Protein AF-A0A2D7RN00-F1 (afdb_monomer)

Solvent-accessible surface area (backbone atoms only — not comparable to full-atom values): 4457 Å² total; per-residue (Å²): 106,73,65,59,54,52,51,54,50,57,61,70,72,43,99,61,87,72,58,67,68,58,54,51,52,51,51,48,52,51,48,30,42,52,50,15,53,52,42,47,47,51,56,73,40,23,70,60,30,52,75,29,95,88,42,29,87,36,53,51,46,67,56,80,40,53,62,68,62,47,48,52,53,20,45,75,43,59,113

Radius of gyration: 16.51 Å; Cα contacts (8 Å, |Δi|>4): 59; chains: 1; bounding box: 38×16×44 Å

Structure (mmCIF, N/CA/C/O backbone):
data_AF-A0A2D7RN00-F1
#
_entry.id   AF-A0A2D7RN00-F1
#
loop_
_atom_site.group_PDB
_atom_site.id
_atom_site.type_symbol
_atom_site.label_atom_id
_atom_site.label_alt_id
_atom_site.label_comp_id
_atom_site.label_asym_id
_atom_site.label_entity_id
_atom_site.label_seq_id
_atom_site.pdbx_PDB_ins_code
_atom_site.Cartn_x
_atom_site.Cartn_y
_atom_site.Cartn_z
_atom_site.occupancy
_atom_site.B_iso_or_equiv
_atom_site.auth_seq_id
_atom_site.auth_comp_id
_atom_site.auth_asym_id
_atom_site.auth_atom_id
_atom_site.pdbx_PDB_model_num
ATOM 1 N N . MET A 1 1 ? 10.351 2.458 2.246 1.00 79.75 1 MET A N 1
ATOM 2 C CA . MET A 1 1 ? 11.388 1.434 1.976 1.00 79.75 1 MET A CA 1
ATOM 3 C C . MET A 1 1 ? 11.081 0.598 0.742 1.00 79.75 1 MET A C 1
ATOM 5 O O . MET A 1 1 ? 11.929 0.583 -0.134 1.00 79.75 1 MET A O 1
ATOM 9 N N . MET A 1 2 ? 9.882 0.012 0.603 1.00 90.88 2 MET A N 1
ATOM 10 C CA . MET A 1 2 ? 9.514 -0.828 -0.558 1.00 90.88 2 MET A CA 1
ATOM 11 C C . MET A 1 2 ? 9.795 -0.189 -1.937 1.00 90.88 2 MET A C 1
ATOM 13 O O . MET A 1 2 ? 10.327 -0.844 -2.826 1.00 90.88 2 MET A O 1
ATOM 17 N N . LEU A 1 3 ? 9.502 1.104 -2.114 1.00 91.44 3 LEU A N 1
ATOM 18 C CA . LEU A 1 3 ? 9.782 1.813 -3.370 1.00 91.44 3 LEU A CA 1
ATOM 19 C C . LEU A 1 3 ? 11.283 1.937 -3.658 1.00 91.44 3 LEU A C 1
ATOM 21 O O . LEU A 1 3 ? 11.718 1.701 -4.778 1.00 91.44 3 LEU A O 1
ATOM 25 N N . ILE A 1 4 ? 12.086 2.254 -2.640 1.00 92.94 4 ILE A N 1
ATOM 26 C CA . ILE A 1 4 ? 13.543 2.375 -2.785 1.00 92.94 4 ILE A CA 1
ATOM 27 C C . ILE A 1 4 ? 14.135 1.015 -3.157 1.00 92.94 4 ILE A C 1
ATOM 29 O O . ILE A 1 4 ? 14.930 0.929 -4.088 1.00 92.94 4 ILE A O 1
ATOM 33 N N . THR A 1 5 ? 13.708 -0.057 -2.483 1.00 94.31 5 THR A N 1
ATOM 34 C CA . THR A 1 5 ? 14.181 -1.414 -2.786 1.00 94.31 5 THR A CA 1
ATOM 35 C C . THR A 1 5 ? 13.781 -1.854 -4.192 1.00 94.31 5 THR A C 1
ATOM 37 O O . THR A 1 5 ? 14.593 -2.458 -4.887 1.00 94.31 5 THR A O 1
ATOM 40 N N . ALA A 1 6 ? 12.570 -1.510 -4.644 1.00 91.88 6 ALA A N 1
ATOM 41 C CA . ALA A 1 6 ? 12.114 -1.811 -5.998 1.00 91.88 6 ALA A CA 1
ATOM 42 C C . ALA A 1 6 ? 12.888 -1.023 -7.067 1.00 91.88 6 ALA A C 1
ATOM 44 O O . ALA A 1 6 ? 13.270 -1.590 -8.089 1.00 91.88 6 ALA A O 1
ATOM 45 N N . LEU A 1 7 ? 13.161 0.263 -6.824 1.00 92.94 7 LEU A N 1
ATOM 46 C CA . LEU A 1 7 ? 13.936 1.102 -7.738 1.00 92.94 7 LEU A CA 1
ATOM 47 C C . LEU A 1 7 ? 15.373 0.596 -7.869 1.00 92.94 7 LEU A C 1
ATOM 49 O O . LEU A 1 7 ? 15.842 0.365 -8.978 1.00 92.94 7 LEU A O 1
ATOM 53 N N . VAL A 1 8 ? 16.055 0.389 -6.740 1.00 93.62 8 VAL A N 1
ATOM 54 C CA . VAL A 1 8 ? 17.430 -0.124 -6.728 1.00 93.62 8 VAL A CA 1
ATOM 55 C C . VAL A 1 8 ? 17.481 -1.505 -7.383 1.00 93.62 8 VAL A C 1
ATOM 57 O O . VAL A 1 8 ? 18.310 -1.725 -8.260 1.00 93.62 8 VAL A O 1
ATOM 60 N N . GLY A 1 9 ? 16.550 -2.404 -7.049 1.00 93.00 9 GLY A N 1
ATOM 61 C CA . GLY A 1 9 ? 16.451 -3.720 -7.685 1.00 93.00 9 GLY A CA 1
ATOM 62 C C . GLY A 1 9 ? 16.268 -3.641 -9.204 1.00 93.00 9 GLY A C 1
ATOM 63 O O . GLY A 1 9 ? 16.950 -4.352 -9.936 1.00 93.00 9 GLY A O 1
ATOM 64 N N . SER A 1 10 ? 15.415 -2.734 -9.685 1.00 91.06 10 SER A N 1
ATOM 65 C CA . SER A 1 10 ? 15.202 -2.492 -11.120 1.00 91.06 10 SER A CA 1
ATOM 66 C C . SER A 1 10 ? 16.467 -1.987 -11.824 1.00 91.06 10 SER A C 1
ATOM 68 O O . SER A 1 10 ? 16.827 -2.485 -12.891 1.00 91.06 10 SER A O 1
ATOM 70 N N . LEU A 1 11 ? 17.195 -1.054 -11.201 1.00 91.19 11 LEU A N 1
ATOM 71 C CA . LEU A 1 11 ? 18.449 -0.522 -11.741 1.00 91.19 11 LEU A CA 1
ATOM 72 C C . LEU A 1 11 ? 19.567 -1.574 -11.786 1.00 91.19 11 LEU A C 1
ATOM 74 O O . LEU A 1 11 ? 20.382 -1.546 -12.703 1.00 91.19 11 LEU A O 1
ATOM 78 N N . LEU A 1 12 ? 19.606 -2.508 -10.829 1.00 93.38 12 LEU A N 1
ATOM 79 C CA . LEU A 1 12 ? 20.579 -3.608 -10.835 1.00 93.38 12 LEU A CA 1
ATOM 80 C C . LEU A 1 12 ? 20.208 -4.743 -11.803 1.00 93.38 12 LEU A C 1
ATOM 82 O O . LEU A 1 12 ? 21.088 -5.499 -12.211 1.00 93.38 12 LEU A O 1
ATOM 86 N N . ALA A 1 13 ? 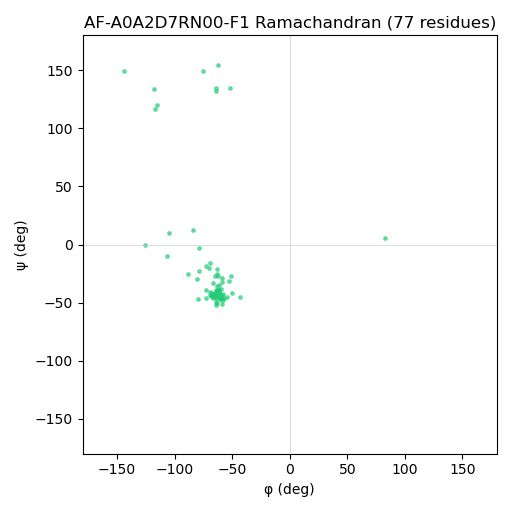18.932 -4.888 -12.167 1.00 91.25 13 ALA A N 1
ATOM 87 C CA . ALA A 1 13 ? 18.451 -6.022 -12.956 1.00 91.25 13 ALA A CA 1
ATOM 88 C C . ALA A 1 13 ? 18.931 -6.018 -14.419 1.00 91.25 13 ALA A C 1
ATOM 90 O O . ALA A 1 13 ? 18.907 -7.060 -15.074 1.00 91.25 13 ALA A O 1
ATOM 91 N N . SER A 1 14 ? 19.355 -4.871 -14.959 1.00 86.12 14 SER A N 1
ATOM 92 C CA . SER A 1 14 ? 19.740 -4.753 -16.369 1.00 86.12 14 SER A CA 1
ATOM 93 C C . SER A 1 14 ? 20.909 -3.789 -16.581 1.00 86.12 14 SER A C 1
ATOM 95 O O . SER A 1 14 ? 21.078 -2.821 -15.849 1.00 86.12 14 SER A O 1
ATOM 97 N N . LYS A 1 15 ? 21.736 -4.050 -17.607 1.00 82.44 15 LYS A N 1
ATOM 98 C CA . LYS A 1 15 ? 22.867 -3.175 -17.984 1.00 82.44 15 LYS A CA 1
ATOM 99 C C . LYS A 1 15 ? 22.428 -1.868 -18.652 1.00 82.44 15 LYS A C 1
ATOM 101 O O . LYS A 1 15 ? 23.216 -0.933 -18.740 1.00 82.44 15 LYS A O 1
ATOM 106 N N . THR A 1 16 ? 21.200 -1.818 -19.155 1.00 87.88 16 THR A N 1
ATOM 107 C CA . THR A 1 16 ? 20.615 -0.674 -19.859 1.00 87.88 16 THR A CA 1
ATOM 108 C C . THR A 1 16 ? 19.417 -0.166 -19.082 1.00 87.88 16 THR A C 1
ATOM 110 O O . THR A 1 16 ? 18.564 -0.964 -18.707 1.00 87.88 16 THR A O 1
ATOM 113 N N . LEU A 1 17 ? 19.314 1.148 -18.884 1.00 87.25 17 LEU A N 1
ATOM 114 C CA . LEU A 1 17 ? 18.174 1.718 -18.173 1.00 87.25 17 LEU A CA 1
ATOM 115 C C . LEU A 1 17 ? 16.876 1.464 -18.944 1.00 87.25 17 LEU A C 1
ATOM 117 O O . LEU A 1 17 ? 16.784 1.730 -20.144 1.00 87.25 17 LEU A O 1
ATOM 121 N N . ALA A 1 18 ? 15.862 0.987 -18.224 1.00 88.25 18 ALA A N 1
ATOM 122 C CA . ALA A 1 18 ? 14.505 0.929 -18.737 1.00 88.25 18 ALA A CA 1
ATOM 123 C C . ALA A 1 18 ? 13.985 2.348 -19.049 1.00 88.25 18 ALA A C 1
ATOM 125 O O . ALA A 1 18 ? 14.429 3.321 -18.427 1.00 88.25 18 ALA A O 1
ATOM 126 N N . PRO A 1 19 ? 13.017 2.486 -19.973 1.00 93.50 19 PRO A N 1
ATOM 127 C CA . PRO A 1 19 ? 12.370 3.763 -20.233 1.00 93.50 19 PRO A CA 1
ATOM 128 C C . PRO A 1 19 ? 11.850 4.392 -18.938 1.00 93.50 19 PRO A C 1
A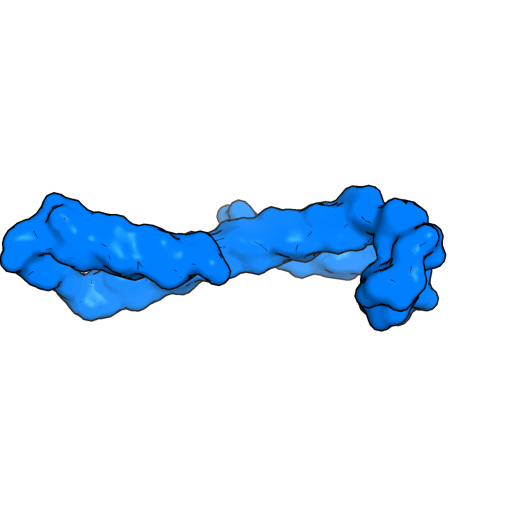TOM 130 O O . PRO A 1 19 ? 11.203 3.724 -18.129 1.00 93.50 19 PRO A O 1
ATOM 133 N N . LEU A 1 20 ? 12.092 5.693 -18.758 1.00 91.62 20 LEU A N 1
ATOM 134 C CA . LEU A 1 20 ? 11.691 6.403 -17.541 1.00 91.62 20 LEU A CA 1
ATOM 135 C C . LEU A 1 20 ? 10.175 6.323 -17.296 1.00 91.62 20 LEU A C 1
ATOM 137 O O . LEU A 1 20 ? 9.739 6.231 -16.152 1.00 91.62 20 LEU A O 1
ATOM 141 N N . SER A 1 21 ? 9.379 6.282 -18.368 1.00 94.69 21 SER A N 1
ATOM 142 C CA . SER A 1 21 ? 7.929 6.078 -18.311 1.00 94.69 21 SER A CA 1
ATOM 143 C C . SER A 1 21 ? 7.542 4.735 -17.685 1.00 94.69 21 SER A C 1
ATOM 145 O O . SER A 1 21 ? 6.622 4.684 -16.872 1.00 94.69 21 SER A O 1
ATOM 147 N N . LEU A 1 22 ? 8.265 3.659 -18.010 1.00 93.69 22 LEU A N 1
ATOM 148 C CA . LEU A 1 22 ? 8.025 2.330 -17.452 1.00 93.69 22 LEU A CA 1
ATOM 149 C C . LEU A 1 22 ? 8.389 2.285 -15.966 1.00 93.69 22 LEU A C 1
ATOM 151 O O . LEU A 1 22 ? 7.624 1.756 -15.164 1.00 93.69 22 LEU A O 1
ATOM 155 N N . ILE A 1 23 ? 9.529 2.879 -15.596 1.00 93.38 23 ILE A N 1
ATOM 156 C CA . ILE A 1 23 ? 9.951 2.978 -14.193 1.00 93.38 23 ILE A CA 1
ATOM 157 C C . ILE A 1 23 ? 8.909 3.765 -13.395 1.00 93.38 23 ILE A C 1
ATOM 159 O O . ILE A 1 23 ? 8.477 3.300 -12.344 1.00 93.38 23 ILE A O 1
ATOM 163 N N . ALA A 1 24 ? 8.455 4.912 -13.906 1.00 94.50 24 ALA A N 1
ATOM 164 C CA . ALA A 1 24 ? 7.445 5.732 -13.246 1.00 94.50 24 ALA A CA 1
ATOM 165 C C . ALA A 1 24 ? 6.121 4.975 -13.048 1.00 94.50 24 ALA A C 1
ATOM 167 O O . ALA A 1 24 ? 5.578 4.982 -11.943 1.00 94.50 24 ALA A O 1
ATOM 168 N N . LEU A 1 25 ? 5.634 4.274 -14.079 1.00 96.06 25 LEU A N 1
ATOM 169 C CA . LEU A 1 25 ? 4.402 3.486 -13.990 1.00 96.06 25 LEU A CA 1
ATOM 170 C C . LEU A 1 25 ? 4.536 2.328 -12.989 1.00 96.06 25 LEU A C 1
ATOM 172 O O . LEU A 1 25 ? 3.635 2.099 -12.184 1.00 96.06 25 LEU A O 1
ATOM 176 N N . ALA A 1 26 ? 5.680 1.639 -12.989 1.00 94.25 26 ALA A N 1
ATOM 177 C CA . ALA A 1 26 ? 5.964 0.571 -12.037 1.00 94.25 26 ALA A CA 1
ATOM 178 C C . ALA A 1 26 ? 6.034 1.095 -10.594 1.00 94.25 26 ALA A C 1
ATOM 180 O O . ALA A 1 26 ? 5.423 0.516 -9.697 1.00 94.25 26 ALA A O 1
ATOM 181 N N . MET A 1 27 ? 6.731 2.212 -10.359 1.00 95.56 27 MET A N 1
ATOM 182 C CA . MET A 1 27 ? 6.806 2.838 -9.034 1.00 95.56 27 MET A CA 1
ATOM 183 C C . MET A 1 27 ? 5.430 3.285 -8.543 1.00 95.56 27 MET A C 1
ATOM 185 O O . MET A 1 27 ? 5.127 3.117 -7.363 1.00 95.56 27 MET A O 1
ATOM 189 N N . LEU A 1 28 ? 4.595 3.817 -9.437 1.00 95.88 28 LEU A N 1
ATOM 190 C CA . LEU A 1 28 ? 3.231 4.216 -9.114 1.00 95.88 28 LEU A CA 1
ATOM 191 C C . LEU A 1 28 ? 2.388 3.002 -8.709 1.00 95.88 28 LEU A C 1
ATOM 193 O O . LEU A 1 28 ? 1.809 3.018 -7.628 1.00 95.88 28 LEU A O 1
ATOM 197 N N . GLY A 1 29 ? 2.400 1.919 -9.493 1.00 95.00 29 GLY A N 1
ATOM 198 C CA . GLY A 1 29 ? 1.686 0.683 -9.149 1.00 95.00 29 GLY A CA 1
ATOM 199 C C . GLY A 1 29 ? 2.142 0.082 -7.815 1.00 95.00 29 GLY A C 1
ATOM 200 O O . GLY A 1 29 ? 1.322 -0.218 -6.950 1.00 95.00 29 GLY A O 1
ATOM 201 N N . ILE A 1 30 ? 3.457 -0.010 -7.589 1.00 95.56 30 ILE A N 1
ATOM 202 C CA . ILE A 1 30 ? 4.013 -0.493 -6.313 1.00 95.56 30 ILE A CA 1
ATOM 203 C C . ILE A 1 30 ? 3.607 0.432 -5.160 1.00 95.56 30 ILE A C 1
ATOM 205 O O . ILE A 1 30 ? 3.290 -0.045 -4.073 1.00 95.56 30 ILE A O 1
ATOM 209 N N . GLY A 1 31 ? 3.599 1.747 -5.383 1.00 95.81 31 GLY A N 1
ATOM 210 C CA . GLY A 1 31 ? 3.205 2.734 -4.382 1.00 95.81 31 GLY A CA 1
ATOM 211 C C . GLY A 1 31 ? 1.737 2.604 -3.988 1.00 95.81 31 GLY A C 1
ATOM 212 O O . GLY A 1 31 ? 1.429 2.647 -2.796 1.00 95.81 31 GLY A O 1
ATOM 213 N N . LEU A 1 32 ? 0.853 2.387 -4.963 1.00 95.94 32 LEU A N 1
ATOM 214 C CA . LEU A 1 32 ? -0.574 2.157 -4.738 1.00 95.94 32 LEU A CA 1
ATOM 215 C C . LEU A 1 32 ? -0.803 0.874 -3.926 1.00 95.94 32 LEU A C 1
ATOM 217 O O . LEU A 1 32 ? -1.420 0.929 -2.859 1.00 95.94 32 LEU A O 1
ATOM 221 N N . CYS A 1 33 ? -0.194 -0.244 -4.337 1.00 95.06 33 CYS A N 1
ATOM 222 C CA . CYS A 1 33 ? -0.273 -1.513 -3.607 1.00 95.06 33 CYS A CA 1
ATOM 223 C C . CYS A 1 33 ? 0.281 -1.402 -2.178 1.00 95.06 33 CYS A C 1
ATOM 225 O O . CYS A 1 33 ? -0.349 -1.859 -1.223 1.00 95.06 33 CYS A O 1
ATOM 227 N N . ALA A 1 34 ? 1.442 -0.762 -2.006 1.00 95.56 34 ALA A N 1
ATOM 228 C CA . AL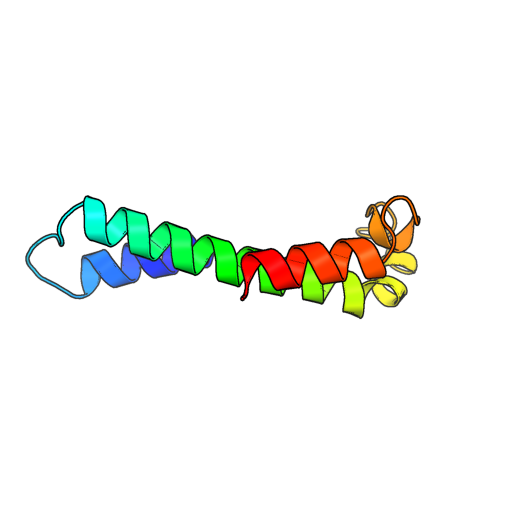A A 1 34 ? 2.052 -0.560 -0.693 1.00 95.56 34 ALA A CA 1
ATOM 229 C C . ALA A 1 34 ? 1.170 0.301 0.223 1.00 95.56 34 ALA A C 1
ATOM 231 O O . ALA A 1 34 ? 1.052 0.020 1.415 1.00 95.56 34 ALA A O 1
ATOM 232 N N . SER A 1 35 ? 0.535 1.333 -0.336 1.00 94.62 35 SER A N 1
ATOM 233 C CA . SER A 1 35 ? -0.367 2.227 0.395 1.00 94.62 35 SER A CA 1
ATOM 234 C C . SER A 1 35 ? -1.664 1.521 0.797 1.00 94.62 35 SER A C 1
ATOM 236 O O . SER A 1 35 ? -2.108 1.676 1.934 1.00 94.62 35 SER A O 1
ATOM 238 N N . SER A 1 36 ? -2.227 0.691 -0.088 1.00 95.69 36 SER A N 1
ATOM 239 C CA . SER A 1 36 ? -3.375 -0.172 0.215 1.00 95.69 36 SER A CA 1
ATOM 240 C C . SER A 1 36 ? -3.069 -1.128 1.375 1.00 95.69 36 SER A C 1
ATOM 242 O O . SER A 1 36 ? -3.777 -1.134 2.383 1.00 95.69 36 SER A O 1
ATOM 244 N N . ALA A 1 37 ? -1.950 -1.856 1.297 1.00 94.12 37 ALA A N 1
ATOM 245 C CA . ALA A 1 37 ? -1.521 -2.771 2.353 1.00 94.12 37 ALA A CA 1
ATOM 246 C C . ALA A 1 37 ? -1.263 -2.046 3.686 1.00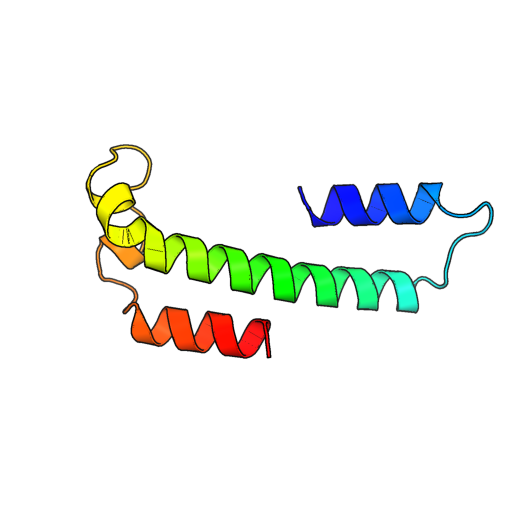 94.12 37 ALA A C 1
ATOM 248 O O . ALA A 1 37 ? -1.664 -2.527 4.744 1.00 94.12 37 ALA A O 1
ATOM 249 N N . ALA A 1 38 ? -0.645 -0.861 3.653 1.00 93.19 38 ALA A N 1
ATOM 250 C CA . ALA A 1 38 ? -0.421 -0.057 4.853 1.00 93.19 38 ALA A CA 1
ATOM 251 C C . ALA A 1 38 ? -1.736 0.417 5.496 1.00 93.19 38 ALA A C 1
ATOM 253 O O . ALA A 1 38 ? -1.870 0.377 6.720 1.00 93.19 38 ALA A O 1
ATOM 254 N N . ALA A 1 39 ? -2.718 0.829 4.688 1.00 94.19 39 ALA A N 1
ATOM 255 C CA . ALA A 1 39 ? -4.042 1.197 5.180 1.00 94.19 39 ALA A CA 1
ATOM 256 C C . ALA A 1 39 ? -4.747 0.001 5.839 1.00 94.19 39 ALA A C 1
ATOM 258 O O . ALA A 1 39 ? -5.293 0.151 6.931 1.00 94.19 39 ALA A O 1
ATOM 259 N N . ILE A 1 40 ? -4.669 -1.189 5.233 1.00 93.75 40 ILE A N 1
ATOM 260 C CA . ILE A 1 40 ? -5.202 -2.430 5.819 1.00 93.75 40 ILE A CA 1
ATOM 261 C C . ILE A 1 40 ? -4.525 -2.741 7.157 1.00 93.75 40 ILE A C 1
ATOM 263 O O . ILE A 1 40 ? -5.226 -3.018 8.130 1.00 93.75 40 ILE A O 1
ATOM 267 N N . ASN A 1 41 ? -3.197 -2.629 7.243 1.00 93.88 41 ASN A N 1
ATOM 268 C CA . ASN A 1 41 ? -2.473 -2.855 8.496 1.00 93.88 41 ASN A CA 1
ATOM 269 C C . ASN A 1 41 ? -2.991 -1.936 9.610 1.00 93.88 41 ASN A C 1
ATOM 271 O O . ASN A 1 41 ? -3.319 -2.414 10.687 1.00 93.88 41 ASN A O 1
ATOM 275 N N . HIS A 1 42 ? -3.189 -0.641 9.341 1.00 92.12 42 HIS A N 1
ATOM 276 C CA . HIS A 1 42 ? -3.739 0.271 10.352 1.00 92.12 42 HIS A CA 1
ATOM 277 C C . HIS A 1 42 ? -5.188 -0.052 10.766 1.00 92.12 42 HIS A C 1
ATOM 279 O O . HIS A 1 42 ? -5.596 0.273 11.881 1.00 92.12 42 HIS A O 1
ATOM 285 N N . ILE A 1 43 ? -5.985 -0.675 9.890 1.00 92.12 43 ILE A N 1
ATOM 286 C CA . ILE A 1 43 ? -7.3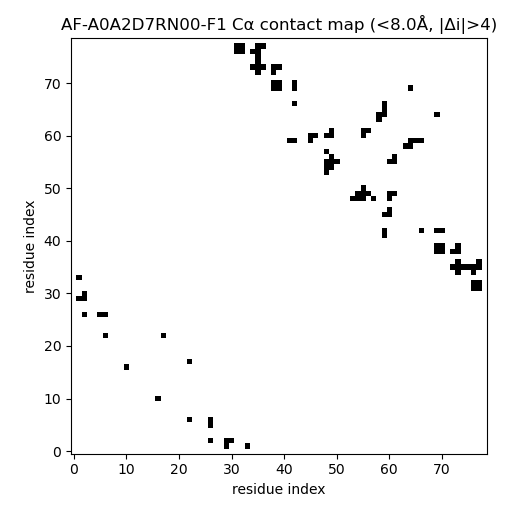47 -1.122 10.223 1.00 92.12 43 ILE A CA 1
ATOM 287 C C . ILE A 1 43 ? -7.297 -2.339 11.151 1.00 92.12 43 ILE A C 1
ATOM 289 O O . ILE A 1 43 ? -8.016 -2.371 12.153 1.00 92.12 43 ILE A O 1
ATOM 293 N N . ILE A 1 44 ? -6.451 -3.319 10.824 1.00 92.69 44 ILE A N 1
ATOM 294 C CA . ILE A 1 44 ? -6.283 -4.558 11.597 1.00 92.69 44 ILE A CA 1
ATOM 295 C C . ILE A 1 44 ? -5.668 -4.247 12.967 1.00 92.69 44 ILE A C 1
ATOM 297 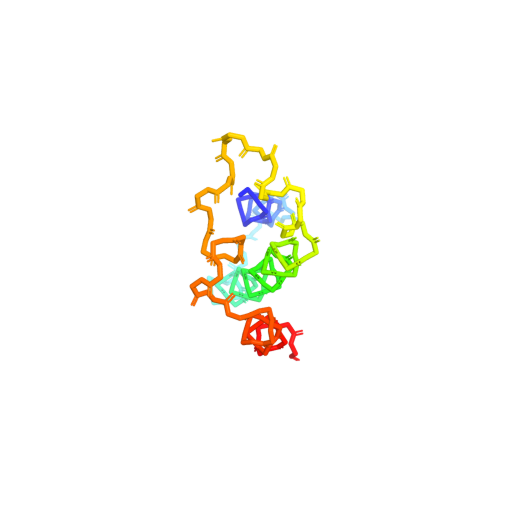O O . ILE A 1 44 ? -6.186 -4.685 13.998 1.00 92.69 44 ILE A O 1
ATOM 301 N N . ASP A 1 45 ? -4.626 -3.418 12.987 1.00 93.44 45 ASP A N 1
ATOM 302 C CA . ASP A 1 45 ? -3.851 -3.101 14.186 1.00 93.44 45 ASP A CA 1
ATOM 303 C C . ASP A 1 45 ? -4.538 -2.079 15.097 1.00 93.44 45 ASP A C 1
ATOM 305 O O . ASP A 1 45 ? -4.052 -1.827 16.195 1.00 93.44 45 ASP A O 1
ATOM 309 N N . ARG A 1 46 ? -5.702 -1.530 14.715 1.00 90.19 46 ARG A N 1
ATOM 310 C CA . ARG A 1 46 ? -6.430 -0.480 15.456 1.00 90.19 46 ARG A CA 1
ATOM 311 C C . ARG A 1 46 ? -6.481 -0.701 16.971 1.00 90.19 46 ARG A C 1
ATOM 313 O O . ARG A 1 46 ? -6.310 0.243 17.735 1.00 90.19 46 ARG A O 1
ATOM 320 N N . LYS A 1 47 ? -6.778 -1.930 17.408 1.00 89.12 47 LYS A N 1
ATOM 321 C CA . LYS A 1 47 ? -6.893 -2.267 18.839 1.00 89.12 47 LYS A CA 1
ATOM 322 C C . LYS A 1 47 ? -5.534 -2.315 19.535 1.00 89.12 47 LYS A C 1
ATOM 324 O O . LYS A 1 47 ? -5.433 -1.895 20.680 1.00 89.12 47 LYS A O 1
ATOM 329 N N . ALA A 1 48 ? -4.518 -2.848 18.860 1.00 89.19 48 ALA A N 1
ATOM 330 C CA . ALA A 1 48 ? -3.158 -2.894 19.382 1.00 89.19 48 ALA A CA 1
ATOM 331 C C . ALA A 1 48 ? -2.570 -1.481 19.453 1.00 89.19 48 ALA A C 1
ATOM 333 O O . ALA A 1 48 ? -2.032 -1.097 20.487 1.00 89.19 48 ALA A O 1
ATOM 334 N N . ASP A 1 49 ? -2.773 -0.686 18.402 1.00 90.56 49 ASP A N 1
ATOM 335 C CA . ASP A 1 49 ? -2.343 0.705 18.342 1.00 90.56 49 ASP A CA 1
ATOM 336 C C . ASP A 1 49 ? -2.983 1.555 19.447 1.00 90.56 49 ASP A C 1
ATOM 338 O O . ASP A 1 49 ? -2.292 2.365 20.050 1.00 90.56 49 ASP A O 1
ATOM 342 N N . ALA A 1 50 ? -4.257 1.326 19.788 1.00 89.25 50 ALA A N 1
ATOM 343 C CA . ALA A 1 50 ? -4.927 2.021 20.894 1.00 89.25 50 ALA A CA 1
ATOM 344 C C . ALA A 1 50 ? -4.304 1.750 22.279 1.00 89.25 50 ALA A C 1
ATOM 346 O O . ALA A 1 50 ? -4.496 2.544 23.191 1.00 89.25 50 ALA A O 1
ATOM 347 N N . ASN A 1 51 ? -3.563 0.649 22.438 1.00 91.75 51 ASN A N 1
ATOM 348 C CA . ASN A 1 51 ? -2.925 0.254 23.697 1.00 91.75 51 ASN A CA 1
ATOM 349 C C . ASN A 1 51 ? -1.404 0.513 23.699 1.00 91.75 51 ASN A C 1
ATOM 351 O O . ASN A 1 51 ? -0.695 0.028 24.583 1.00 91.75 51 ASN A O 1
ATOM 355 N N . MET A 1 52 ? -0.875 1.225 22.699 1.00 90.50 52 MET A N 1
ATOM 356 C CA . MET A 1 52 ? 0.554 1.504 22.551 1.00 90.50 52 MET A CA 1
ATOM 357 C C . MET A 1 52 ? 0.829 3.007 22.629 1.00 90.50 52 MET A C 1
ATOM 359 O O . MET A 1 52 ? 0.505 3.731 21.695 1.00 90.50 52 MET A O 1
ATOM 363 N N . ASN A 1 53 ? 1.584 3.464 23.636 1.00 90.69 53 ASN A N 1
ATOM 364 C CA . ASN A 1 53 ? 1.958 4.885 23.807 1.00 90.69 53 ASN A CA 1
ATOM 365 C C . ASN A 1 53 ? 2.565 5.543 22.546 1.00 90.69 53 ASN A C 1
ATOM 367 O O . ASN A 1 53 ? 2.496 6.752 22.355 1.00 90.69 53 ASN A O 1
ATOM 371 N N . ARG A 1 54 ? 3.204 4.758 21.666 1.00 93.00 54 ARG A N 1
ATOM 372 C CA . ARG A 1 54 ? 3.791 5.268 20.415 1.00 93.00 54 ARG A CA 1
ATOM 373 C C . ARG A 1 54 ? 2.761 5.465 19.293 1.00 93.00 54 ARG A C 1
ATOM 375 O O . ARG A 1 54 ? 3.000 6.281 18.406 1.00 93.00 54 ARG A O 1
ATOM 382 N N . THR A 1 55 ? 1.680 4.686 19.262 1.00 89.88 55 THR A N 1
ATOM 383 C CA . THR A 1 55 ? 0.738 4.614 18.126 1.00 89.88 55 THR A CA 1
ATOM 384 C C . THR A 1 55 ? -0.725 4.863 18.503 1.00 89.88 55 THR A C 1
ATOM 386 O O . THR A 1 55 ? -1.564 4.952 17.607 1.00 89.88 55 THR A O 1
ATOM 389 N N . GLU A 1 56 ? -1.010 5.114 19.781 1.00 89.06 56 GLU A N 1
ATOM 390 C CA . GLU A 1 56 ? -2.335 5.478 20.305 1.00 89.06 56 GLU A CA 1
ATOM 391 C C . GLU A 1 56 ? -2.896 6.751 19.664 1.00 89.06 56 GLU A C 1
ATOM 393 O O . GLU A 1 56 ? -4.102 6.878 19.477 1.00 89.06 56 GLU A O 1
ATOM 398 N N . ASN A 1 57 ? -2.013 7.660 19.238 1.00 89.81 57 ASN A N 1
ATOM 399 C CA . ASN A 1 57 ? -2.379 8.930 18.615 1.00 89.81 57 ASN A CA 1
ATOM 400 C C . ASN A 1 57 ? -2.654 8.832 17.106 1.00 89.81 57 ASN A C 1
ATOM 402 O O . ASN A 1 57 ? -2.697 9.844 16.408 1.00 89.81 57 ASN A O 1
ATOM 406 N N . ARG A 1 58 ? -2.786 7.619 16.559 1.00 88.81 58 ARG A N 1
ATOM 407 C CA . ARG A 1 58 ? -3.154 7.441 15.151 1.00 88.81 58 ARG A CA 1
ATOM 408 C C . ARG A 1 58 ? -4.657 7.724 14.946 1.00 88.81 58 ARG A C 1
ATOM 410 O O . ARG A 1 58 ? -5.464 7.368 15.806 1.00 88.81 58 ARG A O 1
ATOM 417 N N . PRO A 1 59 ? -5.072 8.223 13.764 1.00 86.06 59 PRO A N 1
ATOM 418 C CA . PRO A 1 59 ? -6.465 8.624 13.512 1.00 86.06 59 PRO A CA 1
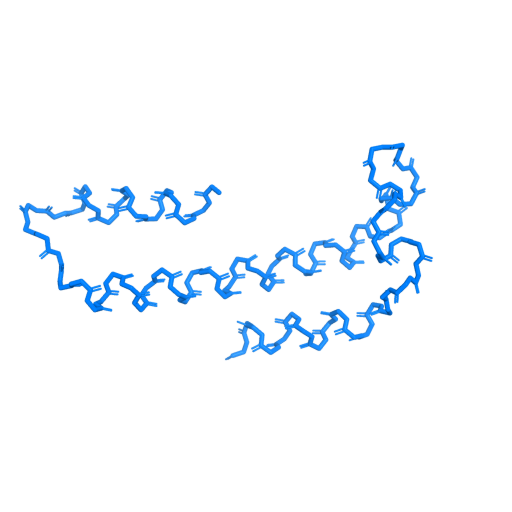ATOM 419 C C . PRO A 1 59 ? -7.505 7.489 13.602 1.00 86.06 59 PRO A C 1
ATOM 421 O O . PRO A 1 59 ? -8.677 7.727 13.883 1.00 86.06 59 PRO A O 1
ATOM 424 N N . ILE A 1 60 ? -7.107 6.237 13.338 1.00 86.69 60 ILE A N 1
ATOM 425 C CA . ILE A 1 60 ? -8.010 5.069 13.353 1.00 86.69 60 ILE A CA 1
ATOM 426 C C . ILE A 1 60 ? -8.284 4.570 14.793 1.00 86.69 60 ILE A C 1
ATOM 428 O O . ILE A 1 60 ? -9.452 4.354 15.137 1.00 86.69 60 ILE A O 1
ATOM 432 N N . PRO A 1 61 ? -7.266 4.398 15.662 1.00 85.06 61 PRO A N 1
ATOM 433 C CA . PRO A 1 61 ? -7.459 4.185 17.100 1.00 85.06 61 PRO A CA 1
ATOM 434 C C . PRO A 1 61 ? -8.293 5.272 17.779 1.00 85.06 61 PRO A C 1
ATOM 436 O O . PRO A 1 61 ? -9.241 4.939 18.488 1.00 85.06 61 PRO A O 1
ATOM 439 N N . GLN A 1 62 ? -8.009 6.547 17.487 1.00 88.12 62 GLN A N 1
ATOM 440 C CA . GLN A 1 62 ? -8.729 7.699 18.049 1.00 88.12 62 GLN A CA 1
ATOM 441 C C . GLN A 1 62 ? -10.176 7.829 17.545 1.00 88.12 62 GLN A C 1
ATOM 443 O O . GLN A 1 62 ? -10.983 8.533 18.144 1.00 88.12 62 GLN A O 1
ATOM 448 N N . GLY A 1 63 ? -10.530 7.137 16.457 1.00 86.81 63 GLY A N 1
ATOM 449 C CA . GLY A 1 63 ? -11.876 7.165 15.883 1.00 86.81 63 GLY A CA 1
ATOM 450 C C . GLY A 1 63 ? -12.156 8.357 14.963 1.00 86.81 63 GLY A C 1
ATOM 451 O O . GLY A 1 63 ? -13.280 8.476 14.479 1.00 86.81 63 GLY A O 1
ATOM 452 N N . GLU A 1 64 ? -11.156 9.189 14.661 1.00 89.31 64 GLU A N 1
ATOM 453 C CA . GLU A 1 64 ? -11.262 10.272 13.671 1.00 89.31 64 GLU A CA 1
ATOM 454 C C . GLU A 1 64 ? -11.563 9.726 12.266 1.00 89.31 64 GLU A C 1
ATOM 456 O O . GLU A 1 64 ? -12.316 10.320 11.490 1.00 89.31 64 GLU A O 1
ATOM 461 N N . ILE A 1 65 ? -11.015 8.547 11.947 1.00 90.31 65 ILE A N 1
ATOM 462 C CA . ILE A 1 65 ? -11.286 7.827 10.701 1.00 90.31 65 ILE A CA 1
ATOM 463 C C . ILE A 1 65 ? -12.002 6.512 11.012 1.00 90.31 65 ILE A C 1
ATOM 465 O O . ILE A 1 65 ? -11.468 5.623 11.676 1.00 90.31 65 ILE A O 1
ATOM 469 N N . SER A 1 66 ? -13.210 6.355 10.462 1.00 92.12 66 SER A N 1
ATOM 470 C CA . SER A 1 66 ? -13.948 5.091 10.535 1.00 92.12 66 SER A CA 1
ATOM 471 C C . SER A 1 66 ? -13.199 3.976 9.785 1.00 92.12 66 SER A C 1
ATOM 473 O O . SER A 1 66 ? -12.822 4.185 8.625 1.00 92.12 66 SER A O 1
ATOM 475 N N . PRO A 1 67 ? -13.069 2.767 10.369 1.00 89.88 67 PRO A N 1
ATOM 476 C CA . PRO A 1 67 ? -12.488 1.602 9.695 1.00 89.88 67 PRO A CA 1
ATOM 477 C C . PRO A 1 67 ? -13.129 1.298 8.338 1.00 89.88 67 PRO A C 1
ATOM 479 O O . PRO A 1 67 ? -12.452 0.847 7.419 1.00 89.88 67 PRO A O 1
ATOM 482 N N . PHE A 1 68 ? -14.423 1.591 8.182 1.00 91.38 68 PHE A N 1
ATOM 483 C CA . PHE A 1 68 ? -15.131 1.399 6.919 1.00 91.38 68 PHE A CA 1
ATOM 484 C C . PHE A 1 68 ? -14.624 2.348 5.824 1.00 91.38 68 PHE A C 1
ATOM 486 O O . PHE A 1 68 ? -14.333 1.912 4.714 1.00 91.38 68 PHE A O 1
ATOM 493 N N . LYS A 1 69 ? -14.429 3.636 6.148 1.00 93.19 69 LYS A N 1
ATOM 494 C CA . LYS A 1 69 ? -13.858 4.618 5.207 1.00 93.19 69 LYS A CA 1
ATOM 495 C C . LYS A 1 69 ? -12.420 4.253 4.835 1.00 93.19 69 LYS A C 1
ATOM 497 O O . LYS A 1 69 ? -12.058 4.321 3.664 1.00 93.19 69 LYS A O 1
ATOM 502 N N . ALA A 1 70 ? -11.629 3.817 5.816 1.00 92.56 70 ALA A N 1
ATOM 503 C CA . ALA A 1 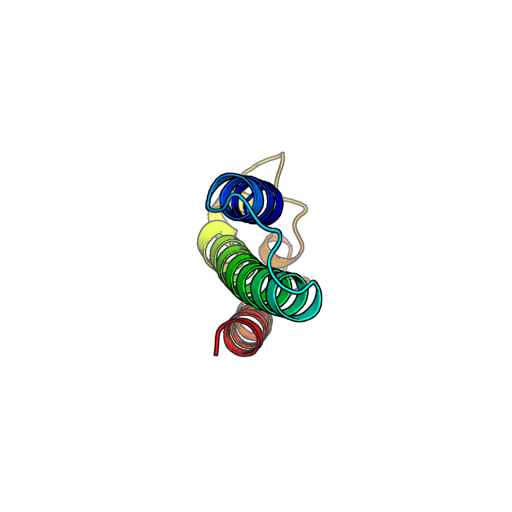70 ? -10.272 3.333 5.577 1.00 92.56 70 ALA A CA 1
ATOM 504 C C . ALA A 1 70 ? -10.255 2.076 4.684 1.00 92.56 70 ALA A C 1
ATOM 506 O O . ALA A 1 70 ? -9.381 1.949 3.830 1.00 92.56 70 ALA A O 1
ATOM 507 N N . SER A 1 71 ? -11.243 1.184 4.825 1.00 92.31 71 SER A N 1
ATOM 508 C CA . SER A 1 71 ? -11.373 -0.020 3.989 1.00 92.31 71 SER A CA 1
ATOM 509 C C . SER A 1 71 ? -11.696 0.327 2.538 1.00 92.31 71 SER A C 1
ATOM 511 O O . SER A 1 71 ? -11.087 -0.230 1.629 1.00 92.31 71 SER A O 1
ATOM 513 N N . ILE A 1 72 ? -12.605 1.285 2.310 1.00 94.56 72 ILE A N 1
ATOM 514 C CA . ILE A 1 72 ? -12.898 1.788 0.959 1.00 94.56 72 ILE A CA 1
ATOM 515 C C . ILE A 1 72 ? -11.634 2.385 0.339 1.00 94.56 72 ILE A C 1
ATOM 517 O O . ILE A 1 72 ? -11.301 2.043 -0.789 1.00 94.56 72 ILE A O 1
ATOM 521 N N . PHE A 1 73 ? -10.899 3.215 1.085 1.00 93.75 73 PHE A N 1
ATOM 522 C CA . PHE A 1 73 ? -9.644 3.797 0.609 1.00 93.75 73 PHE A CA 1
ATOM 523 C C . PHE A 1 73 ? -8.623 2.721 0.209 1.00 93.75 73 PHE A C 1
ATOM 525 O O . PHE A 1 73 ? -8.076 2.760 -0.893 1.00 93.75 73 PHE A O 1
ATOM 532 N N . ALA A 1 74 ? -8.415 1.718 1.065 1.00 93.88 74 ALA A N 1
ATOM 533 C CA . ALA A 1 74 ? -7.522 0.606 0.763 1.00 93.88 74 ALA A CA 1
ATOM 534 C C . ALA A 1 74 ? -7.951 -0.151 -0.502 1.00 93.88 74 ALA A C 1
ATOM 536 O O . ALA A 1 74 ? -7.110 -0.443 -1.352 1.00 93.88 74 ALA A O 1
ATOM 537 N N . PHE A 1 75 ? -9.250 -0.416 -0.658 1.00 94.38 75 PHE A N 1
ATOM 538 C CA . PHE A 1 75 ? -9.784 -1.090 -1.837 1.00 94.38 75 PHE A CA 1
ATOM 539 C C . PHE A 1 75 ? -9.594 -0.250 -3.104 1.00 94.38 75 PHE A C 1
ATOM 541 O O . PHE A 1 75 ? -9.119 -0.770 -4.101 1.00 94.38 75 PHE A O 1
ATOM 548 N N . THR A 1 76 ? -9.852 1.061 -3.059 1.00 94.88 76 THR A N 1
ATOM 549 C CA . THR A 1 76 ? -9.658 1.943 -4.227 1.00 94.88 76 THR A CA 1
ATOM 550 C C . THR A 1 76 ? -8.208 2.045 -4.696 1.00 94.88 76 THR A C 1
ATOM 552 O O . THR A 1 76 ? -7.973 2.352 -5.857 1.00 94.88 76 THR A O 1
ATOM 555 N N . LEU A 1 77 ? -7.240 1.810 -3.808 1.00 92.69 77 LEU A N 1
ATOM 556 C CA . LEU A 1 77 ? -5.819 1.815 -4.158 1.00 92.69 77 LEU A CA 1
ATOM 557 C C . LEU A 1 77 ? -5.307 0.451 -4.637 1.00 92.69 77 LEU A C 1
ATOM 559 O O . LEU A 1 77 ? -4.282 0.403 -5.309 1.00 92.69 77 LEU A O 1
ATOM 563 N N . GLY A 1 78 ? -5.947 -0.642 -4.217 1.00 85.44 78 GLY A N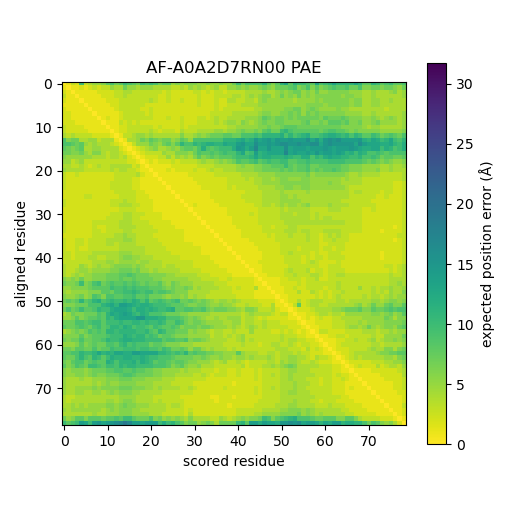 1
ATOM 564 C CA . GLY A 1 78 ? -5.492 -2.009 -4.486 1.00 85.44 78 GLY A CA 1
ATOM 565 C C . GLY A 1 78 ? -6.312 -2.775 -5.528 1.00 85.44 78 GLY A C 1
ATOM 566 O O . GLY A 1 78 ? -5.896 -3.872 -5.896 1.00 85.44 78 GLY A O 1
ATOM 567 N N . ALA A 1 79 ? -7.463 -2.241 -5.947 1.00 74.81 79 ALA A N 1
ATOM 568 C CA . ALA A 1 79 ? -8.314 -2.782 -7.009 1.00 74.81 79 ALA A CA 1
ATOM 569 C C . ALA A 1 79 ? -7.805 -2.375 -8.396 1.00 74.81 79 ALA A C 1
ATOM 571 O O . ALA A 1 79 ? -7.853 -3.242 -9.296 1.00 74.81 79 ALA A O 1
#

Nearest PDB structures (foldseek):
  4od4-assembly1_A  TM=8.609E-01  e=5.399E-01  Aeropyrum pernix K1

Foldseek 3Di:
DQLVCVLVCQVVVDPDDDPPVVNVVVSLLSVLLVLLVVLVCCLVCLVVLCVDPVRVPPCSVVVVDDSVNSNVSSVVSND

Mean predicted aligned error: 4.46 Å

pLDDT: mean 91.46, std 3.74, range [74.81, 96.06]

Sequence (79 aa):
MMLITALVGSLLASKTLAPLSLIALAMLGIGLCASSAAAINHIIDRKADANMNRTENRPIPQGEISPFKASIFAFTLGA

Secondary structure (DSSP, 8-state):
-HHHHHHHHHHHH-SSPPPHHHHHHHHHHHHHHHHHHHHHHHHHTHHHHTT-TTTTTSTTTTTSS-HHHHHHHHHHHH-